Protein AF-A0A1E9C576-F1 (afdb_monomer)

Solvent-accessible surface area (backbone atoms only — not comparable to full-atom values): 8049 Å² total; per-residue (Å²): 137,68,80,87,73,62,80,71,89,42,48,48,67,76,44,43,50,61,52,52,51,53,37,51,75,69,71,44,36,91,81,39,41,23,50,52,31,33,49,45,57,48,22,47,53,53,39,43,45,52,42,56,74,77,39,58,77,71,58,31,53,52,54,46,49,53,50,50,51,52,47,61,74,70,49,55,85,93,38,59,62,39,66,89,82,50,55,72,75,57,59,72,43,49,68,36,53,76,71,73,49,55,64,67,57,46,51,52,41,51,51,52,49,53,52,48,52,53,51,53,64,73,65,60,72,84,75,74,71,70,78,78,72,81,84,125

Mean predicted aligned error: 11.08 Å

Radius of gyration: 20.21 Å; Cα contacts (8 Å, |Δi|>4): 88; chains: 1; bounding box: 67×38×39 Å

Sequence (136 aa):
MTLSSLPLSDPLGDIVEPLKELIKSVHLYDSYANTVNAFNVFAVIVSIDRLTGLFSGKELKREVSSRLKKYHASYETNAGVDNKYLVLKAKIFIPLLKYNISWPIILISRLRRFIYEHRKKNKLPTEQISISKEND

pLDDT: mean 75.51, std 14.67, range [34.41, 90.44]

Foldseek 3Di:
DDPVPPPDQACQPPPLVVVQVVCVVVVVCVVCLQVSLLSLLVRLLVNLLNLLPVDDDPVSVVSNVVSLVSSVVSRDPVYHHPPPPHDPVSVVCVVCSVVVNCVVSSVVSVVVVVVVVVVVVVPDDPPPVVVPPPPD

Secondary structure (DSSP, 8-state):
--GGGS--S-HIIIIIHHHHHHHHHTT-HHHHHHHHHHHHHHHHHHHHHHHTTT--HHHHHHHHHHHHHHHHHH--TTS---TTTS-HHHHHHHHHHHTT--HHHHHHHHHHHHHHHHHHHHT--S-SSSTTSS--

Structure (mmCIF, N/CA/C/O backbone):
data_AF-A0A1E9C576-F1
#
_entry.id   AF-A0A1E9C576-F1
#
loop_
_atom_site.group_PDB
_atom_site.id
_atom_site.type_symbol
_atom_site.label_atom_id
_atom_site.label_alt_id
_atom_site.label_comp_id
_atom_site.label_asym_id
_atom_site.label_entity_id
_atom_site.label_seq_id
_atom_site.pdbx_PDB_ins_code
_atom_site.Cartn_x
_atom_site.Cartn_y
_atom_site.Cartn_z
_atom_site.occupancy
_atom_site.B_iso_or_equiv
_atom_site.auth_seq_id
_atom_site.auth_comp_id
_atom_site.auth_asym_id
_atom_site.auth_atom_id
_atom_site.pdbx_PDB_model_num
ATOM 1 N N . MET A 1 1 ? -12.079 -27.850 -3.384 1.00 35.59 1 MET A N 1
ATOM 2 C CA . MET A 1 1 ? -11.671 -26.578 -2.749 1.00 35.59 1 MET A CA 1
ATOM 3 C C . MET A 1 1 ? -10.801 -25.825 -3.740 1.00 35.59 1 MET A C 1
ATOM 5 O O . MET A 1 1 ? -9.699 -26.274 -4.020 1.00 35.59 1 MET A O 1
ATOM 9 N N . THR A 1 2 ? -11.311 -24.765 -4.362 1.00 34.41 2 THR A N 1
ATOM 10 C CA . THR A 1 2 ? -10.510 -23.926 -5.263 1.00 34.41 2 THR A CA 1
ATOM 11 C C . THR A 1 2 ? -9.638 -22.990 -4.427 1.00 34.41 2 THR A C 1
ATOM 13 O O . THR A 1 2 ? -10.141 -22.342 -3.514 1.00 34.41 2 THR A O 1
ATOM 16 N N . LEU A 1 3 ? -8.343 -22.885 -4.748 1.00 44.22 3 LEU A N 1
ATOM 17 C CA . LEU A 1 3 ? -7.374 -21.990 -4.086 1.00 44.22 3 LEU A CA 1
ATOM 18 C C . LEU A 1 3 ? -7.835 -20.512 -4.022 1.00 44.22 3 LEU A C 1
ATOM 20 O O . LEU A 1 3 ? -7.320 -19.729 -3.232 1.00 44.22 3 LEU A O 1
ATOM 24 N N . SER A 1 4 ? -8.828 -20.141 -4.837 1.00 43.25 4 SER A N 1
ATOM 25 C CA . SER A 1 4 ? -9.438 -18.812 -4.939 1.00 43.25 4 SER A CA 1
ATOM 26 C C . SER A 1 4 ? -10.199 -18.338 -3.694 1.00 43.25 4 SER A C 1
ATOM 28 O O . SER A 1 4 ? -10.563 -17.164 -3.636 1.00 43.25 4 SER A O 1
ATOM 30 N N . SER A 1 5 ? -10.458 -19.208 -2.710 1.00 43.53 5 SER A N 1
ATOM 31 C CA . SER A 1 5 ? -11.212 -18.858 -1.497 1.00 43.53 5 SER A CA 1
ATOM 32 C C . SER A 1 5 ? -10.349 -18.578 -0.265 1.00 43.53 5 SER A C 1
ATOM 34 O O . SER A 1 5 ? -10.901 -18.266 0.788 1.00 43.53 5 SER A O 1
ATOM 36 N N . LEU A 1 6 ? -9.019 -18.688 -0.357 1.00 41.75 6 LEU A N 1
ATOM 37 C CA . LEU A 1 6 ? -8.141 -18.293 0.743 1.00 41.75 6 LEU A CA 1
ATOM 38 C C . LEU A 1 6 ? -8.032 -16.762 0.760 1.00 41.75 6 LEU A C 1
ATOM 40 O O . LEU A 1 6 ? -7.554 -16.173 -0.214 1.00 41.75 6 LEU A O 1
ATOM 44 N N . PRO A 1 7 ? -8.482 -16.081 1.831 1.00 49.75 7 PRO A N 1
ATOM 45 C CA . PRO A 1 7 ? -8.258 -14.654 1.966 1.00 49.75 7 PRO A CA 1
ATOM 46 C C . PRO A 1 7 ? -6.751 -14.445 2.077 1.00 49.75 7 PRO A C 1
ATOM 48 O O . PRO A 1 7 ? -6.163 -14.703 3.122 1.00 49.75 7 PR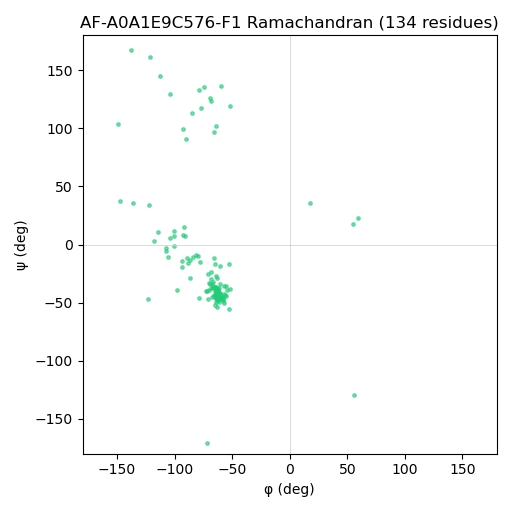O A O 1
ATOM 51 N N . LEU A 1 8 ? -6.120 -14.022 0.980 1.00 57.41 8 LEU A N 1
ATOM 52 C CA . LEU A 1 8 ? -4.694 -13.719 0.981 1.00 57.41 8 LEU A CA 1
ATOM 53 C C . LEU A 1 8 ? -4.405 -12.747 2.131 1.00 57.41 8 LEU A C 1
ATOM 55 O O . LEU A 1 8 ? -4.987 -11.660 2.188 1.00 57.41 8 LEU A O 1
ATOM 59 N N . SER A 1 9 ? -3.559 -13.140 3.076 1.00 59.38 9 SER A N 1
ATOM 60 C CA . SER A 1 9 ? -3.303 -12.313 4.258 1.00 59.38 9 SER A CA 1
ATOM 61 C C . SER A 1 9 ? -2.590 -11.012 3.861 1.00 59.38 9 SER A C 1
ATOM 63 O O . SER A 1 9 ? -2.872 -9.940 4.404 1.00 59.38 9 SER A O 1
ATOM 65 N N . ASP A 1 10 ? -1.749 -11.067 2.819 1.00 66.06 10 ASP A N 1
ATOM 66 C CA . ASP A 1 10 ? -1.084 -9.902 2.250 1.00 66.06 10 ASP A CA 1
ATOM 67 C C . ASP A 1 10 ? -0.820 -10.025 0.737 1.00 66.06 10 ASP A C 1
ATOM 69 O O . ASP A 1 10 ? 0.161 -10.643 0.332 1.00 66.06 10 ASP A O 1
ATOM 73 N N . PRO A 1 11 ? -1.606 -9.357 -0.126 1.00 63.75 11 PRO A N 1
ATOM 74 C CA . PRO A 1 11 ? -1.333 -9.347 -1.563 1.00 63.75 11 PRO A CA 1
ATOM 75 C C . PRO A 1 11 ? -0.016 -8.655 -1.930 1.00 63.75 11 PRO A C 1
ATOM 77 O O . PRO A 1 11 ? 0.468 -8.853 -3.039 1.00 63.75 11 PRO A O 1
ATOM 80 N N . LEU A 1 12 ? 0.572 -7.853 -1.037 1.00 65.50 12 LEU A N 1
ATOM 81 C CA . LEU A 1 12 ? 1.826 -7.159 -1.309 1.00 65.50 12 LEU A CA 1
ATOM 82 C C . LEU A 1 12 ? 3.017 -8.127 -1.343 1.00 65.50 12 LEU A C 1
ATOM 84 O O . LEU A 1 12 ? 3.796 -8.075 -2.284 1.00 65.50 12 LEU A O 1
ATOM 88 N N . GLY A 1 13 ? 3.137 -9.024 -0.363 1.00 64.44 13 GLY A N 1
ATOM 89 C CA . GLY A 1 13 ? 4.193 -10.043 -0.349 1.00 64.44 13 GLY A CA 1
ATOM 90 C C . GLY A 1 13 ? 3.882 -11.225 -1.266 1.00 64.44 13 GLY A C 1
ATOM 91 O O . GLY A 1 13 ? 4.711 -11.624 -2.073 1.00 64.44 13 GLY A O 1
ATOM 92 N N . ASP A 1 14 ? 2.653 -11.739 -1.208 1.00 66.06 14 ASP A N 1
ATOM 93 C CA . ASP A 1 14 ? 2.325 -13.029 -1.826 1.00 66.06 14 ASP A CA 1
ATOM 94 C C . ASP A 1 14 ? 2.135 -12.954 -3.356 1.00 66.06 14 ASP A C 1
ATOM 96 O O . ASP A 1 14 ? 2.103 -13.986 -4.024 1.00 66.06 14 ASP A O 1
ATOM 100 N N . ILE A 1 15 ? 1.970 -11.751 -3.927 1.00 71.50 15 ILE A N 1
ATOM 101 C CA . ILE A 1 15 ? 1.700 -11.564 -5.367 1.00 71.50 15 ILE A CA 1
ATOM 102 C C . ILE A 1 15 ? 2.743 -10.669 -6.035 1.00 71.50 15 ILE A C 1
ATOM 104 O O . ILE A 1 15 ? 3.229 -11.003 -7.114 1.00 71.50 15 ILE A O 1
ATOM 108 N N . VAL A 1 16 ? 3.082 -9.521 -5.438 1.00 74.12 16 VAL A N 1
ATOM 109 C CA . VAL A 1 16 ? 3.915 -8.517 -6.123 1.00 74.12 16 VAL A CA 1
ATOM 110 C C . VAL A 1 16 ? 5.371 -8.966 -6.226 1.00 74.12 16 VAL A C 1
ATOM 112 O O . VAL A 1 16 ? 5.980 -8.770 -7.277 1.00 74.12 16 VAL A O 1
ATOM 115 N N . GLU A 1 17 ? 5.925 -9.588 -5.182 1.00 77.06 17 GLU A N 1
ATOM 116 C CA . GLU A 1 17 ? 7.316 -10.064 -5.186 1.00 77.06 17 GLU A CA 1
ATOM 117 C C . GLU A 1 17 ? 7.543 -11.180 -6.230 1.00 77.06 17 GLU A C 1
ATOM 119 O O . GLU A 1 17 ? 8.379 -10.974 -7.115 1.00 77.06 17 GLU A O 1
ATOM 124 N N . PRO A 1 18 ? 6.748 -12.274 -6.269 1.00 78.31 18 PRO A N 1
ATOM 125 C CA . PRO A 1 18 ? 6.895 -13.305 -7.301 1.00 78.31 18 PRO A CA 1
ATOM 126 C C . PRO A 1 18 ? 6.662 -12.786 -8.725 1.00 78.31 18 PRO A C 1
ATOM 128 O O . PRO A 1 18 ? 7.354 -13.182 -9.663 1.00 78.31 18 PRO A O 1
ATOM 131 N N . LEU A 1 19 ? 5.702 -11.870 -8.909 1.00 77.19 19 LEU A N 1
ATOM 132 C CA . LEU A 1 19 ? 5.432 -11.268 -10.216 1.00 77.19 19 LEU A CA 1
ATOM 133 C C . LEU A 1 19 ? 6.618 -10.424 -10.700 1.00 77.19 19 LEU A C 1
ATOM 135 O O . LEU A 1 19 ? 6.976 -10.466 -11.878 1.00 77.19 19 LEU A O 1
ATOM 139 N N . LYS A 1 20 ? 7.248 -9.675 -9.790 1.00 75.44 20 LYS A N 1
ATOM 140 C CA . LYS A 1 20 ? 8.449 -8.889 -10.078 1.00 75.44 20 LYS A CA 1
ATOM 141 C C . LYS A 1 20 ? 9.610 -9.797 -10.485 1.00 75.44 20 LYS A C 1
ATOM 143 O O . LYS A 1 20 ? 10.295 -9.492 -11.460 1.00 75.44 20 LYS A O 1
ATOM 148 N N . GLU A 1 21 ? 9.819 -10.899 -9.773 1.00 78.31 21 GLU A N 1
ATOM 149 C CA . GLU A 1 21 ? 10.863 -11.881 -10.088 1.00 78.31 21 GLU A CA 1
ATOM 150 C C . GLU A 1 21 ? 10.637 -12.558 -11.444 1.00 78.31 21 GLU A C 1
ATOM 152 O O . GLU A 1 21 ? 11.569 -12.638 -12.243 1.00 78.31 21 GLU A O 1
ATOM 157 N N . LEU A 1 22 ? 9.397 -12.952 -11.752 1.00 77.00 22 LEU A N 1
ATOM 158 C CA . LEU A 1 22 ? 9.040 -13.545 -13.042 1.00 77.00 22 LEU A CA 1
ATOM 159 C C . LEU A 1 22 ? 9.285 -12.576 -14.209 1.00 77.00 22 LEU A C 1
ATOM 161 O O . LEU A 1 22 ? 9.840 -12.948 -15.235 1.00 77.00 22 LEU A O 1
ATOM 165 N N . ILE A 1 23 ? 8.899 -11.309 -14.070 1.00 74.31 23 ILE A N 1
ATOM 166 C CA . ILE A 1 23 ? 9.094 -10.324 -15.144 1.00 74.31 23 ILE A CA 1
ATOM 167 C C . ILE A 1 23 ? 10.589 -10.027 -15.352 1.00 74.31 23 ILE A C 1
ATOM 169 O O . ILE A 1 23 ? 11.026 -9.817 -16.487 1.00 74.31 23 ILE A O 1
ATOM 173 N N . LYS A 1 24 ? 11.386 -10.047 -14.275 1.00 74.25 24 LYS A N 1
ATOM 174 C CA . LYS A 1 24 ? 12.849 -9.945 -14.361 1.00 74.25 24 LYS A CA 1
ATOM 175 C C . LYS A 1 24 ? 13.470 -11.156 -15.057 1.00 74.25 24 LYS A C 1
ATOM 177 O O . LYS A 1 24 ? 14.344 -10.963 -15.897 1.00 74.25 24 LYS A O 1
ATOM 182 N N . SER A 1 25 ? 13.020 -12.374 -14.748 1.00 73.56 25 SER A N 1
ATOM 183 C CA . SER A 1 25 ? 13.596 -13.604 -15.311 1.00 73.56 25 SER A CA 1
ATOM 184 C C . SER A 1 25 ? 13.334 -13.773 -16.809 1.00 73.56 25 SER A C 1
ATOM 186 O O . SER A 1 25 ? 14.122 -14.414 -17.497 1.00 73.56 25 SER A O 1
ATOM 188 N N . VAL A 1 26 ? 12.280 -13.146 -17.338 1.00 77.25 26 VAL A N 1
ATOM 189 C CA . VAL A 1 26 ? 11.937 -13.175 -18.771 1.00 77.25 26 VAL A CA 1
ATOM 190 C C . VAL A 1 26 ? 12.552 -11.981 -19.538 1.00 77.25 26 VAL A C 1
ATOM 192 O O . VAL A 1 26 ? 12.248 -11.776 -20.706 1.00 77.25 26 VAL A O 1
ATOM 195 N N . HIS A 1 27 ? 13.422 -11.171 -18.912 1.00 70.06 27 HIS A N 1
ATOM 196 C CA . HIS A 1 27 ? 14.029 -9.953 -19.494 1.00 70.06 27 HIS A CA 1
ATOM 197 C C . HIS A 1 27 ? 13.025 -8.917 -20.038 1.00 70.06 27 HIS A C 1
ATOM 199 O O . HIS A 1 27 ? 13.388 -8.000 -20.769 1.00 70.06 27 HIS A O 1
ATOM 205 N N . LEU A 1 28 ? 11.756 -9.011 -19.643 1.00 74.19 28 LEU A N 1
ATOM 206 C CA . LEU A 1 28 ? 10.692 -8.099 -20.067 1.00 74.19 28 LEU A CA 1
ATOM 207 C C . LEU A 1 28 ? 10.542 -6.899 -19.119 1.00 74.19 28 LEU A C 1
ATOM 209 O O . LEU A 1 28 ? 9.617 -6.098 -19.251 1.00 74.19 28 LEU A O 1
ATOM 213 N N . TYR A 1 29 ? 11.451 -6.758 -18.157 1.00 66.88 29 TYR A N 1
ATOM 214 C CA . TYR A 1 29 ? 11.359 -5.772 -17.089 1.00 66.88 29 TYR A CA 1
ATOM 215 C C . TYR A 1 29 ? 11.202 -4.337 -17.587 1.00 66.88 29 TYR A C 1
ATOM 217 O O . TYR A 1 29 ? 10.303 -3.637 -17.127 1.00 66.88 29 TYR A O 1
ATOM 225 N N . ASP A 1 30 ? 11.973 -3.939 -18.596 1.00 67.19 30 ASP A N 1
ATOM 226 C CA . ASP A 1 30 ? 11.912 -2.584 -19.154 1.00 67.19 30 ASP A CA 1
ATOM 227 C C . ASP A 1 30 ? 10.552 -2.270 -19.799 1.00 67.19 30 ASP A C 1
ATOM 229 O O . ASP A 1 30 ? 10.111 -1.123 -19.809 1.00 67.19 30 ASP A O 1
ATOM 233 N N . SER A 1 31 ? 9.840 -3.296 -20.278 1.00 73.00 31 SER A N 1
ATOM 234 C CA . SER A 1 31 ? 8.515 -3.148 -20.895 1.00 73.00 31 SER A CA 1
ATOM 235 C C . SER A 1 31 ? 7.367 -3.167 -19.882 1.00 73.00 31 SER A C 1
ATOM 237 O O . SER A 1 31 ? 6.332 -2.546 -20.121 1.00 73.00 31 SER A O 1
ATOM 239 N N . TYR A 1 32 ? 7.532 -3.850 -18.743 1.00 78.75 32 TYR A N 1
ATOM 240 C CA . TYR A 1 32 ? 6.446 -4.083 -17.778 1.00 78.75 32 TYR A CA 1
ATOM 241 C C . TYR A 1 32 ? 6.679 -3.470 -16.394 1.00 78.75 32 TYR A C 1
ATOM 243 O O . TYR A 1 32 ? 5.816 -3.60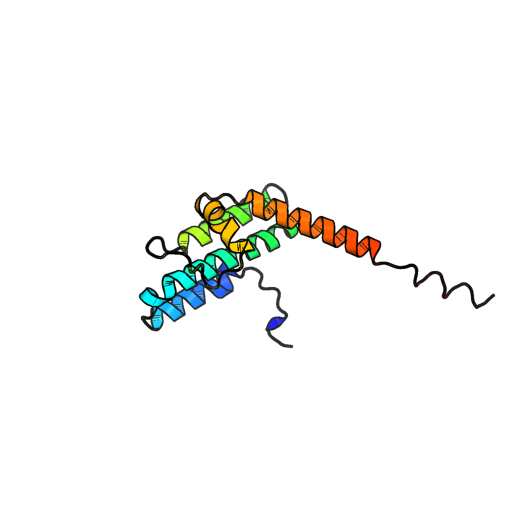6 -15.526 1.00 78.75 32 TYR A O 1
ATOM 251 N N . ALA A 1 33 ? 7.773 -2.738 -16.165 1.00 76.88 33 ALA A N 1
ATOM 252 C CA . ALA A 1 33 ? 8.025 -2.062 -14.888 1.00 76.88 33 ALA A CA 1
ATOM 253 C C . ALA A 1 33 ? 6.875 -1.114 -14.484 1.00 76.88 33 ALA A C 1
ATOM 255 O O . ALA A 1 33 ? 6.486 -1.061 -13.316 1.00 76.88 33 ALA A O 1
ATOM 256 N N . ASN A 1 34 ? 6.244 -0.450 -15.461 1.00 81.25 34 ASN A N 1
ATOM 257 C CA . ASN A 1 34 ? 5.060 0.385 -15.230 1.00 81.25 34 ASN A CA 1
ATOM 258 C C . ASN A 1 34 ? 3.864 -0.433 -14.708 1.00 81.25 34 ASN A C 1
ATOM 260 O O . ASN A 1 34 ? 3.117 0.016 -13.833 1.00 81.25 34 ASN A O 1
ATOM 264 N N . THR A 1 35 ? 3.687 -1.644 -15.234 1.00 82.06 35 THR A N 1
ATOM 265 C CA . THR A 1 35 ? 2.632 -2.581 -14.839 1.00 82.06 35 THR A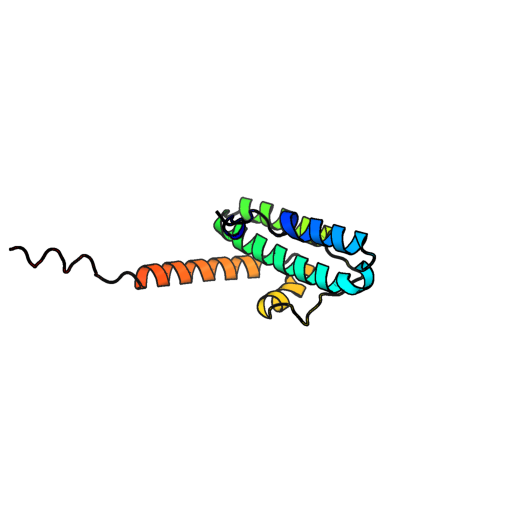 CA 1
ATOM 266 C C . THR A 1 35 ? 2.917 -3.171 -13.457 1.00 82.06 35 THR A C 1
ATOM 268 O O . THR A 1 35 ? 2.008 -3.251 -12.632 1.00 82.06 35 THR A O 1
ATOM 271 N N . VAL A 1 36 ? 4.177 -3.494 -13.147 1.00 82.19 36 VAL A N 1
ATOM 272 C CA . VAL A 1 36 ? 4.606 -3.921 -11.801 1.00 82.19 36 VAL A CA 1
ATOM 273 C C . VAL A 1 36 ? 4.296 -2.839 -10.768 1.00 82.19 36 VAL A C 1
ATOM 275 O O . VAL A 1 36 ? 3.700 -3.134 -9.734 1.00 82.19 36 VAL A O 1
ATOM 278 N N . ASN A 1 37 ? 4.602 -1.574 -11.067 1.00 85.25 37 ASN A N 1
ATOM 279 C CA . ASN A 1 37 ? 4.253 -0.451 -10.198 1.00 85.25 37 ASN A CA 1
ATOM 280 C C . ASN A 1 37 ? 2.731 -0.300 -10.016 1.00 85.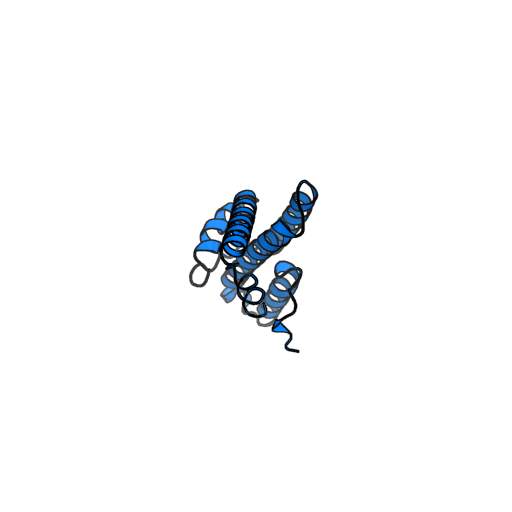25 37 ASN A C 1
ATOM 282 O O . ASN A 1 37 ? 2.269 -0.042 -8.904 1.00 85.25 37 ASN A O 1
ATOM 286 N N . ALA A 1 38 ? 1.934 -0.511 -11.069 1.00 84.19 38 ALA A N 1
ATOM 287 C CA . ALA A 1 38 ? 0.471 -0.506 -10.982 1.00 84.19 38 ALA A CA 1
ATOM 288 C C . ALA A 1 38 ? -0.064 -1.616 -10.059 1.00 84.19 38 ALA A C 1
ATOM 290 O O . ALA A 1 38 ? -0.919 -1.355 -9.206 1.00 84.19 38 ALA A O 1
ATOM 291 N N . PHE A 1 39 ? 0.483 -2.831 -10.164 1.00 83.88 39 PHE A N 1
ATOM 292 C CA . PHE A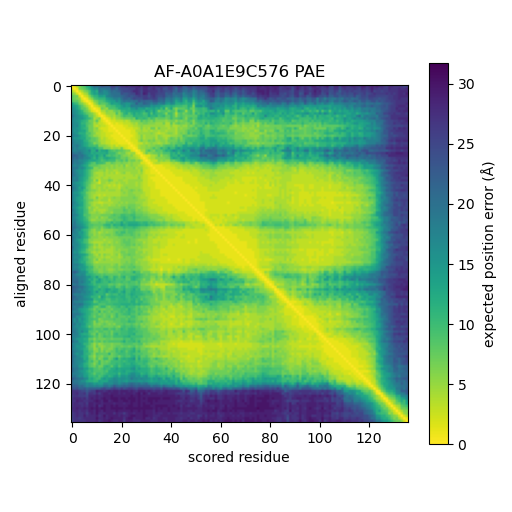 1 39 ? 0.167 -3.927 -9.246 1.00 83.88 39 PHE A CA 1
ATOM 293 C C . PHE A 1 39 ? 0.586 -3.617 -7.812 1.00 83.88 39 PHE A C 1
ATOM 295 O O . PHE A 1 39 ? -0.189 -3.859 -6.889 1.00 83.88 39 PHE A O 1
ATOM 302 N N . ASN A 1 40 ? 1.763 -3.025 -7.623 1.00 85.81 40 ASN A N 1
ATOM 303 C CA . ASN A 1 40 ? 2.275 -2.651 -6.312 1.00 85.81 40 ASN A CA 1
ATOM 304 C C . ASN A 1 40 ? 1.363 -1.623 -5.612 1.00 85.81 40 ASN A C 1
ATOM 306 O O . ASN A 1 40 ? 0.963 -1.806 -4.460 1.00 85.81 40 ASN A O 1
ATOM 310 N N . VAL A 1 41 ? 0.935 -0.587 -6.347 1.00 86.75 41 VAL A N 1
ATOM 311 C CA . VAL A 1 41 ? -0.054 0.402 -5.882 1.00 86.75 41 VAL A CA 1
ATOM 312 C C . VAL A 1 41 ? -1.368 -0.275 -5.496 1.00 86.75 41 VAL A C 1
ATOM 314 O O . VAL A 1 41 ? -1.931 0.002 -4.437 1.00 86.75 41 VAL A O 1
ATOM 317 N N . PHE A 1 42 ? -1.882 -1.170 -6.337 1.00 87.69 42 PHE A N 1
ATOM 318 C CA . PHE A 1 42 ? -3.132 -1.860 -6.039 1.00 87.69 42 PHE A CA 1
ATOM 319 C C . PHE A 1 42 ? -3.011 -2.749 -4.792 1.00 87.69 42 PHE A C 1
ATOM 321 O O . PHE A 1 42 ? -3.863 -2.688 -3.900 1.00 87.69 42 PHE A O 1
ATOM 328 N N . ALA A 1 43 ? -1.934 -3.528 -4.694 1.00 87.31 43 ALA A N 1
ATOM 329 C CA . ALA A 1 43 ? -1.688 -4.444 -3.591 1.00 87.31 43 ALA A CA 1
ATOM 330 C C . ALA A 1 43 ? -1.566 -3.713 -2.249 1.00 87.31 43 ALA A C 1
ATOM 332 O O . ALA A 1 43 ? -2.184 -4.141 -1.271 1.00 87.31 43 ALA A O 1
ATOM 333 N N . VAL A 1 44 ? -0.855 -2.577 -2.192 1.00 89.69 44 VAL A N 1
ATOM 334 C CA . VAL A 1 44 ? -0.729 -1.809 -0.943 1.00 89.69 44 VAL A CA 1
ATOM 335 C C . VAL A 1 44 ? -2.068 -1.203 -0.509 1.00 89.69 44 VAL A C 1
ATOM 337 O O . VAL A 1 44 ? -2.391 -1.233 0.678 1.00 89.69 44 VAL A O 1
ATOM 340 N N . ILE A 1 45 ? -2.901 -0.729 -1.444 1.00 88.88 45 ILE A N 1
ATOM 341 C CA . ILE A 1 45 ? -4.239 -0.199 -1.123 1.00 88.88 45 ILE A CA 1
ATOM 342 C C . ILE A 1 45 ? -5.123 -1.297 -0.526 1.00 88.88 45 ILE A C 1
ATOM 344 O O . ILE A 1 45 ? -5.743 -1.089 0.519 1.00 88.88 45 ILE A O 1
ATOM 348 N N . VAL A 1 46 ? -5.163 -2.473 -1.163 1.00 87.62 46 VAL A N 1
ATOM 349 C CA . VAL A 1 46 ? -5.948 -3.621 -0.678 1.00 87.62 46 VAL A CA 1
ATOM 350 C C . VAL A 1 46 ? -5.425 -4.105 0.673 1.00 87.62 46 VAL A C 1
ATOM 352 O O . VAL A 1 46 ? -6.211 -4.418 1.567 1.00 87.62 46 VAL A O 1
ATOM 355 N N . SER A 1 47 ? -4.105 -4.131 0.846 1.00 88.06 47 SER A N 1
ATOM 356 C CA . SER A 1 47 ? -3.468 -4.483 2.109 1.00 88.06 47 SER A CA 1
ATOM 357 C C . SER A 1 47 ? -3.890 -3.532 3.240 1.00 88.06 47 SER A C 1
ATOM 359 O O . SER A 1 47 ? -4.326 -3.992 4.296 1.00 88.06 47 SER A O 1
ATOM 361 N N . ILE A 1 48 ? -3.873 -2.213 3.007 1.00 89.31 48 ILE A N 1
ATOM 362 C CA . ILE A 1 48 ? -4.310 -1.210 3.993 1.00 89.31 48 ILE A CA 1
ATOM 363 C C . ILE A 1 48 ? -5.809 -1.348 4.317 1.00 89.31 48 ILE A C 1
ATOM 365 O O . ILE A 1 48 ? -6.175 -1.276 5.493 1.00 89.31 48 ILE A O 1
ATOM 369 N N . ASP A 1 49 ? -6.682 -1.578 3.328 1.00 88.56 49 ASP A N 1
ATOM 370 C CA . ASP A 1 49 ? -8.129 -1.801 3.547 1.00 88.56 49 ASP A CA 1
ATOM 371 C C . ASP A 1 49 ? -8.391 -3.033 4.434 1.00 88.56 49 ASP A C 1
ATOM 373 O O . ASP A 1 49 ? -9.206 -2.997 5.368 1.00 88.56 49 ASP A O 1
ATOM 377 N N . ARG A 1 50 ? -7.638 -4.119 4.205 1.00 86.69 50 ARG A N 1
ATOM 378 C CA . ARG A 1 50 ? -7.693 -5.332 5.034 1.00 86.69 50 ARG A CA 1
ATOM 379 C C . ARG A 1 50 ? -7.243 -5.049 6.463 1.00 86.69 50 ARG A C 1
ATOM 381 O O . ARG A 1 50 ? -8.027 -5.275 7.388 1.00 86.69 50 ARG A O 1
ATOM 388 N N . LEU A 1 51 ? -6.048 -4.476 6.637 1.00 88.38 51 LEU A N 1
ATOM 389 C CA . LEU A 1 51 ? -5.500 -4.112 7.949 1.00 88.38 51 LEU A CA 1
ATOM 390 C C . LEU A 1 51 ? -6.455 -3.207 8.734 1.00 88.38 51 LEU A C 1
ATOM 392 O O . LEU A 1 51 ? -6.635 -3.407 9.931 1.00 88.38 51 LEU A O 1
ATOM 396 N N . THR A 1 52 ? -7.122 -2.267 8.057 1.00 87.38 52 THR A N 1
ATOM 397 C CA . THR A 1 52 ? -8.011 -1.269 8.679 1.00 87.38 52 THR A CA 1
ATOM 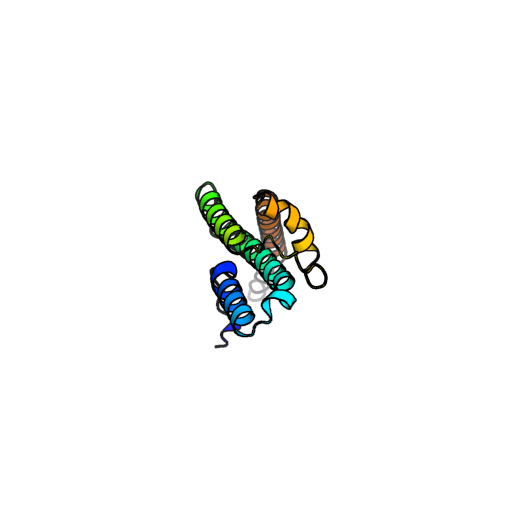398 C C . THR A 1 52 ? -9.195 -1.861 9.437 1.00 87.38 52 THR A C 1
ATOM 400 O O . THR A 1 52 ? -9.768 -1.178 10.285 1.00 87.38 52 THR A O 1
ATOM 403 N N . GLY A 1 53 ? -9.569 -3.113 9.193 1.00 82.94 53 GLY A N 1
ATOM 404 C CA . GLY A 1 53 ? -10.463 -3.769 10.143 1.00 82.94 53 GLY A CA 1
ATOM 405 C C . GLY A 1 53 ? -10.081 -5.186 10.488 1.00 82.94 53 GLY A C 1
ATOM 406 O O . GLY A 1 53 ? -10.968 -6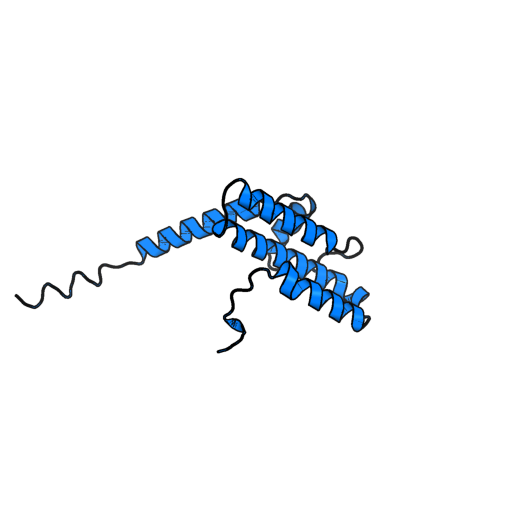.001 10.703 1.00 82.94 53 GLY A O 1
ATOM 407 N N . LEU A 1 54 ? -8.775 -5.430 10.547 1.00 84.56 54 LEU A N 1
ATOM 408 C CA . LEU A 1 54 ? -8.185 -6.399 11.465 1.00 84.56 54 LEU A CA 1
ATOM 409 C C . LEU A 1 54 ? -7.640 -5.687 12.715 1.00 84.56 54 LEU A C 1
ATOM 411 O O . LEU A 1 54 ? -7.820 -6.173 13.823 1.00 84.56 54 LEU A O 1
ATOM 415 N N . PHE A 1 55 ? -7.041 -4.505 12.545 1.00 87.56 55 PHE A N 1
ATOM 416 C CA . PHE A 1 55 ? -6.351 -3.763 13.599 1.00 87.56 55 PHE A CA 1
ATOM 417 C C . PHE A 1 55 ? -6.949 -2.374 13.827 1.00 87.56 55 PHE A C 1
ATOM 419 O O . PHE A 1 55 ? -7.613 -1.793 12.964 1.00 87.56 55 PHE A O 1
ATOM 426 N N . SER A 1 56 ? -6.656 -1.786 14.989 1.00 84.94 56 SER A N 1
ATOM 427 C CA . SER A 1 56 ? -7.076 -0.427 15.339 1.00 84.94 56 SER A CA 1
ATOM 428 C C . SER A 1 56 ? -5.958 0.366 16.033 1.00 84.94 56 SER A C 1
ATOM 430 O O . SER A 1 56 ? -4.915 -0.171 16.402 1.00 84.94 56 SER A O 1
ATOM 432 N N . GLY A 1 57 ? -6.141 1.685 16.153 1.00 88.12 57 GLY A N 1
ATOM 433 C CA . GLY A 1 57 ? -5.246 2.557 16.920 1.00 88.12 57 GLY A CA 1
ATOM 434 C C . GLY A 1 57 ? -3.767 2.512 16.504 1.00 88.12 57 GLY A C 1
ATOM 435 O O . GLY A 1 57 ? -3.421 2.692 15.334 1.00 88.12 57 GLY A O 1
ATOM 436 N N . LYS A 1 58 ? -2.887 2.327 17.497 1.00 87.62 58 LYS A N 1
ATOM 437 C CA . LYS A 1 58 ? -1.422 2.328 17.322 1.00 87.62 58 LYS A CA 1
ATOM 438 C C . LYS A 1 58 ? -0.922 1.115 16.535 1.00 87.62 58 LYS A C 1
ATOM 440 O O . LYS A 1 58 ? 0.032 1.247 15.773 1.00 87.62 58 LYS A O 1
ATOM 445 N N . GLU A 1 59 ? -1.575 -0.030 16.691 1.00 86.56 59 GLU A N 1
ATOM 446 C CA . GLU A 1 59 ? -1.215 -1.269 16.001 1.00 86.56 59 GLU A CA 1
ATOM 447 C C . GLU A 1 59 ? -1.481 -1.157 14.500 1.00 86.56 59 GLU A C 1
ATOM 449 O O . GLU A 1 59 ? -0.585 -1.396 13.694 1.00 86.56 59 GLU A O 1
ATOM 454 N N . LEU A 1 60 ? -2.647 -0.616 14.122 1.00 88.56 60 LEU A N 1
ATOM 455 C CA . LEU A 1 60 ? -2.950 -0.304 12.725 1.00 88.56 60 LEU A CA 1
ATOM 456 C C . LEU A 1 60 ? -1.895 0.624 12.109 1.00 88.56 60 LEU A C 1
ATOM 458 O O . LEU A 1 60 ? -1.447 0.398 10.988 1.00 88.56 60 LEU A O 1
ATOM 462 N N . LYS A 1 61 ? -1.471 1.663 12.841 1.00 87.69 61 LYS A N 1
ATOM 463 C CA . LYS A 1 61 ? -0.437 2.592 12.360 1.00 87.69 61 LYS A CA 1
ATOM 464 C C . LYS A 1 61 ? 0.897 1.877 12.120 1.00 87.69 61 LY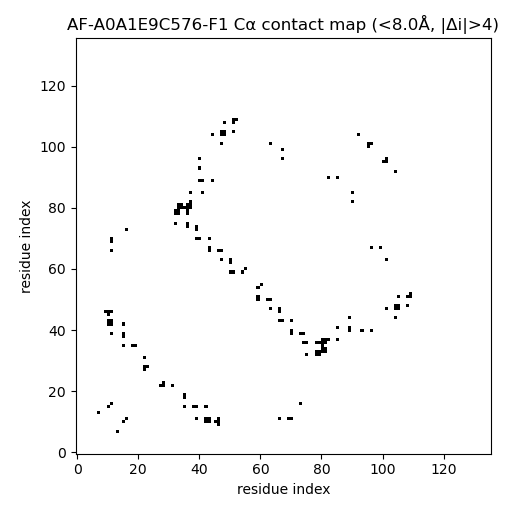S A C 1
ATOM 466 O O . LYS A 1 61 ? 1.560 2.167 11.124 1.00 87.69 61 LYS A O 1
ATOM 471 N N . ARG A 1 62 ? 1.282 0.955 13.007 1.00 90.44 62 ARG A N 1
ATOM 472 C CA . ARG A 1 62 ? 2.512 0.160 12.882 1.00 90.44 62 ARG A CA 1
ATOM 473 C C . ARG A 1 62 ? 2.459 -0.749 11.654 1.00 90.44 62 ARG A C 1
ATOM 475 O O . ARG A 1 62 ? 3.380 -0.702 10.841 1.00 90.44 62 ARG A O 1
ATOM 482 N N . GLU A 1 63 ? 1.371 -1.495 11.485 1.00 88.31 63 GLU A N 1
ATOM 483 C CA . GLU A 1 63 ? 1.209 -2.413 10.354 1.00 88.31 63 GLU A CA 1
ATOM 484 C C . GLU A 1 63 ? 1.123 -1.669 9.018 1.00 88.31 63 GLU A C 1
ATOM 486 O O . GLU A 1 63 ? 1.838 -2.001 8.074 1.00 88.31 63 GLU A O 1
ATOM 491 N N . VAL A 1 64 ? 0.348 -0.582 8.945 1.00 89.12 64 VAL A N 1
ATOM 492 C CA . VAL A 1 64 ? 0.275 0.260 7.739 1.00 89.12 64 VAL A CA 1
ATOM 493 C C . VAL A 1 64 ? 1.639 0.862 7.401 1.00 89.12 64 VAL A C 1
ATOM 495 O O . VAL A 1 64 ? 2.031 0.866 6.236 1.00 89.12 64 VAL A O 1
ATOM 498 N N . SER A 1 65 ? 2.396 1.329 8.399 1.00 89.19 65 SER A N 1
ATOM 499 C CA . SER A 1 65 ? 3.756 1.831 8.177 1.00 89.19 65 SER A CA 1
ATOM 500 C C . SER A 1 65 ? 4.685 0.742 7.637 1.00 89.19 65 SER A C 1
ATOM 502 O O . SER A 1 65 ? 5.453 1.006 6.714 1.00 89.19 65 SER A O 1
ATOM 504 N N . SER A 1 66 ? 4.585 -0.486 8.152 1.00 89.62 66 SER A N 1
ATOM 505 C CA . SER A 1 66 ? 5.334 -1.638 7.640 1.00 89.62 66 SER A CA 1
ATOM 506 C C . SER A 1 66 ? 5.020 -1.909 6.162 1.00 89.62 66 SER A C 1
ATOM 508 O O . SER A 1 66 ? 5.933 -2.057 5.348 1.00 89.62 66 SER A O 1
ATOM 510 N N . ARG A 1 67 ? 3.738 -1.877 5.769 1.00 88.25 67 ARG A N 1
ATOM 511 C CA . ARG A 1 67 ? 3.330 -2.082 4.366 1.00 88.25 67 ARG A CA 1
ATOM 512 C C . ARG A 1 67 ? 3.748 -0.942 3.444 1.00 88.25 67 ARG A C 1
ATOM 514 O O . ARG A 1 67 ? 4.193 -1.213 2.335 1.00 88.25 67 ARG A O 1
ATOM 521 N N . LEU A 1 68 ? 3.699 0.308 3.905 1.00 88.81 68 LEU A N 1
ATOM 522 C CA . LEU A 1 68 ? 4.229 1.441 3.140 1.00 88.81 68 LEU A CA 1
ATOM 523 C C . LEU A 1 68 ? 5.742 1.324 2.921 1.00 88.81 68 LEU A C 1
ATOM 525 O O . LEU A 1 68 ? 6.213 1.575 1.817 1.00 88.81 68 LEU A O 1
ATOM 529 N N . LYS A 1 69 ? 6.505 0.878 3.928 1.00 88.69 69 LYS A N 1
ATOM 530 C CA . LYS A 1 69 ? 7.944 0.614 3.762 1.00 88.69 69 LYS A CA 1
ATOM 531 C C . LYS A 1 69 ? 8.205 -0.443 2.689 1.00 88.69 69 LYS A C 1
ATOM 533 O O . LYS A 1 69 ? 9.042 -0.216 1.821 1.00 88.69 69 LYS A O 1
ATOM 538 N N . LYS A 1 70 ? 7.464 -1.558 2.708 1.00 87.00 70 LYS A N 1
ATOM 539 C CA . LYS A 1 70 ? 7.559 -2.600 1.670 1.00 87.00 70 LYS A CA 1
ATOM 540 C C . LYS A 1 70 ? 7.176 -2.075 0.287 1.00 87.00 70 LYS A C 1
ATOM 542 O O . LYS A 1 70 ? 7.877 -2.348 -0.681 1.00 87.00 70 LYS A O 1
ATOM 547 N N . TYR A 1 71 ? 6.107 -1.285 0.200 1.00 88.19 71 TYR A N 1
ATOM 548 C CA . TYR A 1 71 ? 5.696 -0.620 -1.036 1.00 88.19 71 TYR A CA 1
ATOM 549 C C . TYR A 1 71 ? 6.819 0.263 -1.587 1.00 88.19 71 TYR A C 1
ATOM 551 O O . TYR A 1 71 ? 7.208 0.098 -2.735 1.00 88.19 71 TYR A O 1
ATOM 559 N N . HIS A 1 72 ? 7.414 1.132 -0.769 1.00 86.00 72 HIS A N 1
ATOM 560 C CA . HIS A 1 72 ? 8.511 1.994 -1.212 1.00 86.00 72 HIS A CA 1
ATOM 561 C C . HIS A 1 72 ? 9.774 1.219 -1.598 1.00 86.00 72 HIS A C 1
ATOM 563 O O . HIS A 1 72 ? 10.435 1.604 -2.554 1.00 86.00 72 HIS A O 1
ATOM 569 N N . ALA A 1 73 ? 10.093 0.127 -0.899 1.00 85.25 73 ALA A N 1
ATOM 570 C CA . ALA A 1 73 ? 11.230 -0.728 -1.239 1.00 85.25 73 ALA A CA 1
ATOM 571 C C . ALA A 1 73 ? 11.030 -1.490 -2.563 1.00 85.25 73 ALA A C 1
ATOM 573 O O . ALA A 1 73 ? 11.992 -1.804 -3.257 1.00 85.25 73 ALA A O 1
ATOM 574 N N . SER A 1 74 ? 9.781 -1.801 -2.911 1.00 79.44 74 SER A N 1
ATOM 575 C CA . SER A 1 74 ? 9.432 -2.526 -4.137 1.00 79.44 74 SER A CA 1
ATOM 576 C C . SER A 1 74 ? 9.098 -1.607 -5.315 1.00 79.44 74 SER A C 1
ATOM 578 O O . SER A 1 74 ? 9.162 -2.072 -6.456 1.00 79.44 74 SER A O 1
ATOM 580 N N . TYR A 1 75 ? 8.764 -0.339 -5.050 1.00 82.12 75 TYR A N 1
ATOM 581 C CA . TYR A 1 75 ? 8.410 0.676 -6.040 1.00 82.12 75 TYR A CA 1
ATOM 582 C C . TYR A 1 75 ? 9.621 1.062 -6.887 1.00 82.12 75 TYR A C 1
ATOM 584 O O . TYR A 1 75 ? 10.637 1.526 -6.373 1.00 82.12 75 TYR A O 1
ATOM 592 N N . GLU A 1 76 ? 9.492 0.922 -8.201 1.00 78.56 76 GLU A N 1
ATOM 593 C CA . GLU A 1 76 ? 10.547 1.300 -9.134 1.00 78.56 76 GLU A CA 1
ATOM 594 C C . GLU A 1 76 ? 10.464 2.787 -9.455 1.00 78.56 76 GLU A C 1
ATOM 596 O O . GLU A 1 76 ? 9.520 3.241 -10.098 1.00 78.56 76 GLU A O 1
ATOM 601 N N . THR A 1 77 ? 11.463 3.558 -9.024 1.00 75.88 77 THR A N 1
ATOM 602 C CA . THR A 1 77 ? 11.510 5.016 -9.226 1.00 75.88 77 THR A CA 1
ATOM 603 C C . THR A 1 77 ? 11.762 5.419 -10.674 1.00 75.88 77 THR A C 1
ATOM 605 O O . THR A 1 77 ? 11.368 6.512 -11.072 1.00 75.88 77 THR A O 1
ATOM 608 N N . ASN A 1 78 ? 12.404 4.540 -11.448 1.00 75.00 78 ASN A N 1
ATOM 609 C CA . ASN A 1 78 ? 12.754 4.777 -12.851 1.00 75.00 78 ASN A CA 1
ATOM 610 C C . ASN A 1 78 ? 11.596 4.461 -13.810 1.00 75.00 78 ASN A C 1
ATOM 612 O O . ASN A 1 78 ? 11.659 4.808 -14.985 1.00 75.00 78 ASN A O 1
ATOM 616 N N . ALA A 1 79 ? 10.537 3.823 -13.305 1.00 74.38 79 ALA A N 1
ATOM 617 C CA . ALA A 1 79 ? 9.340 3.485 -14.055 1.00 74.38 79 ALA A CA 1
ATOM 618 C C . ALA A 1 79 ? 8.140 4.293 -13.541 1.00 74.38 79 ALA A C 1
ATOM 620 O O . ALA A 1 79 ? 8.005 4.587 -12.351 1.00 74.38 79 ALA A O 1
ATOM 621 N N . GLY A 1 80 ? 7.240 4.661 -14.450 1.00 77.88 80 GLY A N 1
ATOM 622 C CA . GLY A 1 80 ? 5.963 5.266 -14.093 1.00 77.88 80 GLY A CA 1
ATOM 623 C C . GLY A 1 80 ? 5.006 4.250 -13.466 1.00 77.88 80 GLY A C 1
ATOM 624 O O . GLY A 1 80 ? 5.362 3.114 -13.161 1.00 77.88 80 GLY A O 1
ATOM 625 N N . VAL A 1 81 ? 3.753 4.657 -13.288 1.00 77.88 81 VAL A N 1
ATOM 626 C CA . VAL A 1 81 ? 2.651 3.729 -13.003 1.00 77.88 81 VAL A CA 1
ATOM 627 C C . VAL A 1 81 ? 1.847 3.584 -14.284 1.00 77.88 81 VAL A C 1
ATOM 629 O O . VAL A 1 81 ? 1.454 4.594 -14.875 1.00 77.88 81 VAL A O 1
ATOM 632 N N . ASP A 1 82 ? 1.584 2.348 -14.709 1.00 77.69 82 ASP A N 1
ATOM 633 C CA . ASP A 1 82 ? 0.681 2.102 -15.829 1.00 77.69 82 ASP A CA 1
ATOM 634 C C . ASP A 1 82 ? -0.746 2.516 -15.449 1.00 77.69 82 ASP A C 1
ATOM 636 O O . ASP A 1 82 ? -1.512 1.797 -14.805 1.00 77.69 82 ASP A O 1
ATOM 640 N N . ASN A 1 83 ? -1.099 3.730 -15.857 1.00 72.31 83 ASN A N 1
ATOM 641 C CA . ASN A 1 83 ? -2.405 4.311 -15.611 1.00 72.31 83 ASN A CA 1
ATOM 642 C C . ASN A 1 83 ? -3.465 3.795 -16.592 1.00 72.31 83 ASN A C 1
ATOM 644 O O . ASN A 1 83 ? -4.644 4.078 -16.386 1.00 72.31 83 ASN A O 1
ATOM 648 N N . LYS A 1 84 ? -3.119 3.071 -17.662 1.00 73.12 84 LYS A N 1
ATOM 649 C CA . LYS A 1 84 ? -4.111 2.667 -18.668 1.00 73.12 84 LYS A CA 1
ATOM 650 C C . LYS A 1 84 ? -5.073 1.618 -18.112 1.00 73.12 84 LYS A C 1
ATOM 652 O O . LYS A 1 84 ? -6.277 1.730 -18.329 1.00 73.12 84 LYS A O 1
ATOM 657 N N . TYR A 1 85 ? -4.557 0.677 -17.324 1.00 70.00 85 TYR A N 1
ATOM 658 C CA . TYR A 1 85 ? -5.333 -0.445 -16.780 1.00 70.00 85 TYR A CA 1
ATOM 659 C C . TYR A 1 85 ? -5.631 -0.333 -15.279 1.00 70.00 85 TYR A C 1
ATOM 661 O O . TYR A 1 85 ? -6.357 -1.157 -14.725 1.00 70.00 85 TYR A O 1
ATOM 669 N N . LEU A 1 86 ? -5.121 0.703 -14.604 1.00 74.56 86 LEU A N 1
ATOM 670 C CA . LEU A 1 86 ? -5.391 0.908 -13.185 1.00 74.56 86 LEU A CA 1
ATOM 671 C C . LEU A 1 86 ? -6.821 1.424 -12.951 1.00 74.56 86 LEU A C 1
ATOM 673 O O . LEU A 1 86 ? -7.291 2.363 -13.600 1.00 74.56 86 LEU A O 1
ATOM 677 N N . VAL A 1 87 ? -7.508 0.847 -11.964 1.00 76.06 87 VAL A N 1
ATOM 678 C CA . VAL A 1 87 ? -8.855 1.271 -11.557 1.00 76.06 87 VAL A CA 1
ATOM 679 C C . VAL A 1 87 ? -8.827 2.738 -11.112 1.00 76.06 87 VAL A C 1
ATOM 681 O O . VAL A 1 87 ? -7.952 3.133 -10.342 1.00 76.06 87 VAL A O 1
ATOM 684 N N . LEU A 1 88 ? -9.806 3.550 -11.533 1.00 75.69 88 LEU A N 1
ATOM 685 C CA . LEU A 1 88 ? -9.845 4.995 -11.243 1.00 75.69 88 LEU A CA 1
ATOM 686 C C . LEU A 1 88 ? -9.673 5.320 -9.750 1.00 75.69 88 LEU A C 1
ATOM 688 O O . LEU A 1 88 ? -8.972 6.259 -9.391 1.00 75.69 88 LEU A O 1
ATOM 692 N N . LYS A 1 89 ? -10.257 4.497 -8.874 1.00 73.69 89 LYS A N 1
ATOM 693 C CA . LYS A 1 89 ? -10.125 4.642 -7.418 1.00 73.69 89 LYS A CA 1
ATOM 694 C C . LYS A 1 89 ? -8.673 4.537 -6.957 1.00 73.69 89 LYS A C 1
ATOM 696 O O . LYS A 1 89 ? -8.248 5.333 -6.133 1.00 73.69 89 LYS A O 1
ATOM 701 N N . ALA A 1 90 ? -7.912 3.591 -7.502 1.00 78.31 90 ALA A N 1
ATOM 702 C CA . ALA A 1 90 ? -6.507 3.410 -7.159 1.00 78.31 90 ALA A CA 1
ATOM 703 C C . ALA A 1 90 ? -5.634 4.560 -7.687 1.00 78.31 90 ALA A C 1
ATOM 705 O O . ALA A 1 90 ? -4.715 4.980 -6.991 1.00 78.31 90 ALA A O 1
ATOM 706 N N . LYS A 1 91 ? -5.976 5.141 -8.849 1.00 82.00 91 LYS A N 1
ATOM 707 C CA . LYS A 1 91 ? -5.261 6.301 -9.418 1.00 82.00 91 LYS A CA 1
ATOM 708 C C . LYS A 1 91 ? -5.224 7.499 -8.475 1.00 82.00 91 LYS A C 1
ATOM 710 O O . LYS A 1 91 ? -4.182 8.124 -8.317 1.00 82.00 91 LYS A O 1
ATOM 715 N N . ILE A 1 92 ? -6.347 7.783 -7.816 1.00 84.75 92 ILE A N 1
ATOM 716 C CA . ILE A 1 92 ? -6.477 8.913 -6.883 1.00 84.75 92 ILE A CA 1
ATOM 717 C C . ILE A 1 92 ? -5.528 8.750 -5.682 1.00 84.75 92 ILE A C 1
ATOM 719 O O . ILE A 1 92 ? -5.046 9.737 -5.130 1.00 84.75 92 ILE A O 1
ATOM 723 N N . PHE A 1 93 ? -5.208 7.509 -5.300 1.00 84.44 93 PHE A N 1
ATOM 724 C CA . PHE A 1 93 ? -4.312 7.222 -4.181 1.00 84.44 93 PHE A CA 1
ATOM 725 C C . PHE A 1 93 ? -2.827 7.188 -4.551 1.00 84.44 93 PHE A C 1
ATOM 727 O O . PHE A 1 93 ? -2.006 7.252 -3.642 1.00 84.44 93 PHE A O 1
ATOM 734 N N . ILE A 1 94 ? -2.451 7.145 -5.835 1.00 84.06 94 ILE A N 1
ATOM 735 C CA . ILE A 1 94 ? -1.038 7.147 -6.266 1.00 84.06 94 ILE A CA 1
ATOM 736 C C . ILE A 1 94 ? -0.243 8.318 -5.659 1.00 84.06 94 ILE A C 1
ATOM 738 O O . ILE A 1 94 ? 0.772 8.056 -5.007 1.00 84.06 94 ILE A O 1
ATOM 742 N N . PRO A 1 95 ? -0.656 9.596 -5.824 1.00 83.69 95 PRO A N 1
ATOM 743 C CA . PRO A 1 95 ? 0.111 10.706 -5.263 1.00 83.69 95 PRO A CA 1
ATOM 744 C C . PRO A 1 95 ? 0.166 10.631 -3.734 1.00 83.69 95 PRO A C 1
ATOM 746 O O . PRO A 1 95 ? 1.211 10.883 -3.146 1.00 83.69 95 PRO A O 1
ATOM 749 N N . LEU A 1 96 ? -0.921 10.206 -3.087 1.00 86.00 96 LEU A N 1
ATOM 750 C CA . LEU A 1 96 ? -0.995 10.074 -1.631 1.00 86.00 96 LEU A CA 1
ATOM 751 C C . LEU A 1 96 ? -0.005 9.025 -1.105 1.00 86.00 96 LEU A C 1
ATOM 753 O O . LEU A 1 96 ? 0.753 9.299 -0.176 1.00 86.00 96 LEU A O 1
ATOM 757 N N . LEU A 1 97 ? 0.054 7.859 -1.747 1.00 84.75 97 LEU A N 1
ATOM 758 C CA . LEU A 1 97 ? 0.991 6.792 -1.402 1.00 84.75 97 LEU A CA 1
ATOM 759 C C . LEU A 1 97 ? 2.445 7.213 -1.625 1.00 84.75 97 LEU A C 1
ATOM 761 O O . LEU A 1 97 ? 3.300 6.877 -0.811 1.00 84.75 97 LEU A O 1
ATOM 765 N N . LYS A 1 98 ? 2.729 8.004 -2.668 1.00 82.25 98 LYS A N 1
ATOM 766 C CA . LYS A 1 98 ? 4.078 8.537 -2.917 1.00 82.25 98 LYS A CA 1
ATOM 767 C C . LYS A 1 98 ? 4.580 9.421 -1.766 1.00 82.25 98 LYS A C 1
ATOM 769 O O . LYS A 1 98 ? 5.765 9.380 -1.454 1.00 82.25 98 LYS A O 1
ATOM 774 N N . TYR A 1 99 ? 3.687 10.158 -1.100 1.00 83.81 99 TYR A N 1
ATOM 775 C CA . TYR A 1 99 ? 4.002 10.989 0.070 1.00 83.81 99 TYR A CA 1
ATOM 776 C C . TYR A 1 99 ? 3.830 10.266 1.422 1.00 83.81 99 TYR A C 1
ATOM 778 O O . TYR A 1 99 ? 3.794 10.927 2.458 1.00 83.81 99 TYR A O 1
ATOM 786 N N . ASN A 1 100 ? 3.721 8.929 1.456 1.00 84.38 100 ASN A N 1
ATOM 787 C CA . ASN A 1 100 ? 3.436 8.150 2.676 1.00 84.38 100 ASN A CA 1
ATOM 788 C C . ASN A 1 100 ? 2.097 8.505 3.367 1.00 84.38 100 ASN A C 1
ATOM 790 O O . ASN A 1 100 ? 1.902 8.256 4.560 1.00 84.38 100 ASN A O 1
ATOM 794 N N . ILE A 1 101 ? 1.139 9.069 2.629 1.00 86.38 101 ILE A N 1
ATOM 795 C CA . ILE A 1 101 ? -0.160 9.496 3.153 1.00 86.38 101 ILE A CA 1
ATOM 796 C C . ILE A 1 101 ? -1.175 8.356 2.982 1.00 86.38 101 ILE A C 1
ATOM 798 O O . ILE A 1 101 ? -1.755 8.170 1.916 1.00 86.38 101 ILE A O 1
ATOM 802 N N . SER A 1 102 ? -1.432 7.602 4.055 1.00 87.44 102 SER A N 1
ATOM 803 C CA . SER A 1 102 ? -2.387 6.476 4.061 1.00 87.44 102 SER A CA 1
ATOM 804 C C . SER A 1 102 ? -3.712 6.760 4.775 1.00 87.44 102 SER A C 1
ATOM 806 O O . SER A 1 102 ? -4.661 5.984 4.644 1.00 87.44 102 SER A O 1
ATOM 808 N N . TRP A 1 103 ? -3.823 7.877 5.502 1.00 86.12 103 TRP A N 1
ATOM 809 C CA . TRP A 1 103 ? -5.035 8.219 6.257 1.00 86.12 103 TRP A CA 1
ATOM 810 C C . TRP A 1 103 ? -6.322 8.286 5.405 1.00 86.12 103 TRP A C 1
ATOM 812 O O . TRP A 1 103 ? -7.350 7.825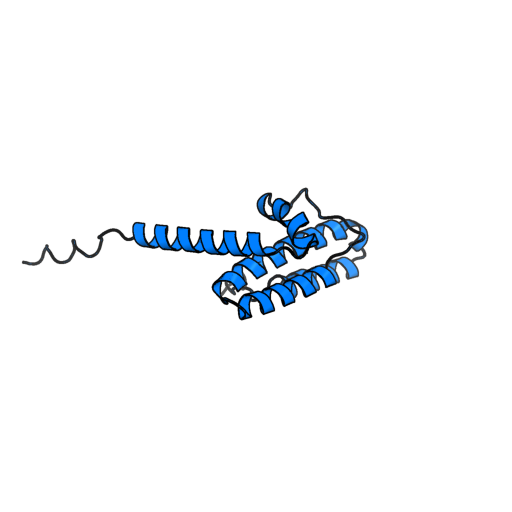 5.908 1.00 86.12 103 TRP A O 1
ATOM 822 N N . PRO A 1 104 ? -6.317 8.749 4.131 1.00 87.50 104 PRO A N 1
ATOM 823 C CA . PRO A 1 104 ? -7.535 8.788 3.322 1.00 87.50 104 PRO A CA 1
ATOM 824 C C . PRO A 1 104 ? -8.045 7.383 2.999 1.00 87.50 104 PRO A C 1
ATOM 826 O O . PRO A 1 104 ? -9.249 7.134 3.022 1.00 87.50 104 PRO A O 1
ATOM 829 N N . ILE A 1 105 ? -7.125 6.441 2.761 1.00 87.31 105 ILE A N 1
ATOM 830 C CA . ILE A 1 105 ? -7.448 5.035 2.498 1.00 87.31 105 ILE A CA 1
ATOM 831 C C . ILE A 1 105 ? -8.097 4.425 3.742 1.00 87.31 105 ILE A C 1
ATOM 833 O O . ILE A 1 105 ? -9.153 3.800 3.643 1.00 87.31 105 ILE A O 1
ATOM 837 N N . ILE A 1 106 ? -7.516 4.664 4.922 1.00 88.19 106 ILE A N 1
ATOM 838 C CA . ILE A 1 106 ? -8.048 4.179 6.204 1.00 88.19 106 ILE A CA 1
ATOM 839 C C . ILE A 1 106 ? -9.453 4.746 6.453 1.00 88.19 106 ILE A C 1
ATOM 841 O O . ILE A 1 106 ? -10.364 4.006 6.827 1.00 88.19 106 ILE A O 1
ATOM 845 N N . LEU A 1 107 ? -9.653 6.046 6.221 1.00 88.88 107 LEU A N 1
ATOM 846 C CA . LEU A 1 107 ? -10.944 6.703 6.427 1.00 88.88 107 LEU A CA 1
ATOM 847 C C . LEU A 1 107 ? -12.031 6.111 5.521 1.00 88.88 107 LEU A C 1
ATOM 849 O O . LEU A 1 107 ? -13.098 5.732 6.003 1.00 88.88 107 LEU A O 1
ATOM 853 N N . ILE A 1 108 ? -11.741 5.985 4.224 1.00 88.69 108 ILE A N 1
ATOM 854 C CA . ILE A 1 108 ? -12.674 5.428 3.237 1.00 88.69 108 ILE A CA 1
ATOM 855 C C . ILE A 1 108 ? -12.994 3.966 3.557 1.00 88.69 108 ILE A C 1
ATOM 857 O O . ILE A 1 108 ? -14.152 3.558 3.476 1.00 88.69 108 ILE A O 1
ATOM 861 N N . SER A 1 109 ? -11.995 3.192 3.982 1.00 86.88 109 SER A N 1
ATOM 862 C CA . SER A 1 109 ? -12.166 1.791 4.383 1.00 86.88 109 SER A CA 1
ATOM 863 C C . SER A 1 109 ? -13.098 1.663 5.594 1.00 86.88 109 SER A C 1
ATOM 865 O O . SER A 1 109 ? -14.022 0.846 5.594 1.00 86.88 109 SER A O 1
ATOM 867 N N . ARG A 1 110 ? -12.934 2.527 6.606 1.00 87.38 110 ARG A N 1
ATOM 868 C CA . ARG A 1 110 ? -13.833 2.585 7.772 1.00 87.38 110 ARG A CA 1
ATOM 869 C C . ARG A 1 110 ? -15.248 3.000 7.391 1.00 87.38 110 ARG A C 1
ATOM 871 O O . ARG A 1 110 ? -16.197 2.344 7.811 1.00 87.38 110 ARG A O 1
ATOM 878 N N . LEU A 1 111 ? -15.391 4.041 6.571 1.00 88.06 111 LEU A N 1
ATOM 879 C CA . LEU A 1 111 ? -16.696 4.527 6.126 1.00 88.06 111 LEU A CA 1
ATOM 880 C C . LEU A 1 111 ? -17.444 3.457 5.323 1.00 88.06 111 LEU A C 1
ATOM 882 O O . LEU A 1 111 ? -18.629 3.224 5.546 1.00 88.06 111 LEU A O 1
ATOM 886 N N . ARG A 1 112 ? -16.743 2.748 4.433 1.00 86.06 112 ARG A N 1
ATOM 887 C CA . ARG A 1 112 ? -17.302 1.626 3.673 1.00 86.06 112 ARG A CA 1
ATOM 888 C C . ARG A 1 112 ? -17.835 0.532 4.594 1.00 86.06 112 ARG A C 1
ATOM 890 O O . ARG A 1 112 ? -18.949 0.063 4.373 1.00 86.06 112 ARG A O 1
ATOM 897 N N . ARG A 1 113 ? -17.066 0.134 5.613 1.00 83.50 113 ARG A N 1
ATOM 898 C CA . ARG A 1 113 ? -17.499 -0.871 6.598 1.00 83.50 113 ARG A CA 1
ATOM 899 C C . ARG A 1 113 ? -18.702 -0.381 7.397 1.00 83.50 113 ARG A C 1
ATOM 901 O O . ARG A 1 113 ? -19.673 -1.112 7.524 1.00 83.50 113 ARG A O 1
ATOM 908 N N . PHE A 1 114 ? -18.687 0.872 7.840 1.00 85.94 114 PHE A N 1
ATOM 909 C CA . PHE A 1 114 ? -19.814 1.477 8.547 1.00 85.94 114 PHE A CA 1
ATOM 910 C C . PHE A 1 114 ? -21.107 1.456 7.713 1.00 85.94 114 PHE A C 1
ATOM 912 O O . PHE A 1 114 ? -22.143 0.988 8.182 1.00 85.94 114 PHE A O 1
ATOM 919 N N . ILE A 1 115 ? -21.040 1.878 6.445 1.00 86.19 115 ILE A N 1
ATOM 920 C CA . ILE A 1 115 ? -22.183 1.840 5.517 1.00 86.19 115 ILE A CA 1
ATOM 921 C C . ILE A 1 115 ? -22.641 0.398 5.266 1.00 86.19 115 ILE A C 1
ATOM 923 O O . ILE A 1 115 ? -23.843 0.142 5.189 1.00 86.19 115 ILE A O 1
ATOM 927 N N . TYR A 1 116 ? -21.704 -0.543 5.126 1.00 83.62 116 TYR A N 1
ATOM 928 C CA . TYR A 1 116 ? -22.018 -1.956 4.929 1.00 83.62 116 TYR A CA 1
ATOM 929 C C . TYR A 1 116 ? -22.777 -2.542 6.125 1.00 83.62 116 TYR A C 1
ATOM 931 O O . TYR A 1 116 ? -23.831 -3.142 5.929 1.00 83.62 116 TYR A O 1
ATOM 939 N N . GLU A 1 117 ? -22.306 -2.298 7.349 1.00 83.06 117 GLU A N 1
ATOM 940 C CA . GLU A 1 117 ? -22.979 -2.744 8.574 1.00 83.06 117 GLU A CA 1
ATOM 941 C C . GLU A 1 117 ? -24.369 -2.108 8.727 1.00 83.06 117 GLU A C 1
ATOM 943 O O . GLU A 1 117 ? -25.333 -2.801 9.052 1.00 83.06 117 GLU A O 1
ATOM 948 N N . HIS A 1 118 ? -24.522 -0.818 8.407 1.00 80.94 118 HIS A N 1
ATOM 949 C CA . HIS A 1 118 ? -25.834 -0.162 8.402 1.00 80.94 118 HIS A CA 1
ATOM 950 C C . HIS A 1 118 ? -26.789 -0.752 7.357 1.00 80.94 118 HIS A C 1
ATOM 952 O O . HIS A 1 118 ? -27.955 -1.006 7.657 1.00 80.94 118 HIS A O 1
ATOM 958 N N . ARG A 1 119 ? -26.310 -1.023 6.137 1.00 77.38 119 ARG A N 1
ATOM 959 C CA . ARG A 1 119 ? -27.119 -1.686 5.102 1.00 77.38 119 ARG A CA 1
ATOM 960 C C . ARG A 1 119 ? -27.479 -3.118 5.484 1.00 77.38 119 ARG A C 1
ATOM 962 O O . ARG A 1 119 ? -28.585 -3.538 5.176 1.00 77.38 119 ARG A O 1
ATOM 969 N N . LYS A 1 120 ? -26.578 -3.854 6.141 1.00 76.31 120 LYS A N 1
ATOM 970 C CA . LYS A 1 120 ? -26.833 -5.213 6.636 1.00 76.31 120 LYS A CA 1
ATOM 971 C C . LYS A 1 120 ? -27.922 -5.211 7.712 1.00 76.31 120 LYS A C 1
ATOM 973 O O . LYS A 1 120 ? -28.845 -6.010 7.619 1.00 76.31 120 LYS A O 1
ATOM 978 N N . LYS A 1 121 ? -27.867 -4.273 8.664 1.00 71.75 121 LYS A N 1
ATOM 979 C CA . LYS A 1 121 ? -28.908 -4.091 9.691 1.00 71.75 121 LYS A CA 1
ATOM 980 C C . LYS A 1 121 ? -30.273 -3.721 9.096 1.00 71.75 121 LYS A C 1
ATOM 982 O O . LYS A 1 121 ? -31.276 -4.264 9.529 1.00 71.75 121 LYS A O 1
ATOM 987 N N . ASN A 1 122 ? -30.305 -2.872 8.066 1.00 64.00 122 ASN A N 1
ATOM 988 C CA . ASN A 1 122 ? -31.547 -2.453 7.396 1.00 64.00 122 ASN A CA 1
ATOM 989 C C . ASN A 1 122 ? -32.077 -3.459 6.350 1.00 64.00 122 ASN A C 1
ATOM 991 O O . ASN A 1 122 ? -33.176 -3.278 5.837 1.00 64.00 122 ASN A O 1
ATOM 995 N N . LYS A 1 123 ? -31.300 -4.495 6.005 1.00 58.28 123 LYS A N 1
ATOM 996 C CA . LYS A 1 123 ? -31.695 -5.603 5.116 1.00 58.28 123 LYS A CA 1
ATOM 997 C C . LYS A 1 123 ? -32.095 -6.876 5.875 1.00 58.28 123 LYS A C 1
ATOM 999 O O . LYS A 1 123 ? -32.225 -7.914 5.240 1.00 58.28 123 LYS A O 1
ATOM 1004 N N . LEU A 1 124 ? -32.280 -6.817 7.194 1.00 52.16 124 LEU A N 1
ATOM 1005 C CA . LEU A 1 124 ? -32.977 -7.857 7.956 1.00 52.16 124 LEU A CA 1
ATOM 1006 C C . LEU A 1 124 ? -34.475 -7.507 7.999 1.00 52.16 124 LEU A C 1
ATOM 1008 O O . LEU A 1 124 ? -34.889 -6.772 8.896 1.00 52.16 124 LEU A O 1
ATOM 1012 N N . PRO A 1 125 ? -35.302 -7.975 7.046 1.00 48.25 125 PRO A N 1
ATOM 1013 C CA . PRO A 1 125 ? -36.735 -8.018 7.266 1.00 48.25 125 PRO A CA 1
ATOM 1014 C C . PRO A 1 125 ? -37.008 -9.099 8.322 1.00 48.25 125 PRO A C 1
ATOM 1016 O O . PRO A 1 125 ? -36.505 -10.214 8.236 1.00 48.25 125 PRO A O 1
ATOM 1019 N N . THR A 1 126 ? -37.710 -8.727 9.385 1.00 52.12 126 THR A N 1
ATOM 1020 C CA . THR A 1 126 ? -39.038 -9.231 9.781 1.00 52.12 126 THR A CA 1
ATOM 1021 C C . THR A 1 126 ? -39.550 -10.559 9.178 1.00 52.12 126 THR A C 1
ATOM 1023 O O . THR A 1 126 ? -40.739 -10.682 8.933 1.00 52.12 126 THR A O 1
ATOM 1026 N N . GLU A 1 127 ? -38.717 -11.567 8.931 1.00 48.12 127 GLU A N 1
ATOM 1027 C CA . GLU A 1 127 ? -39.136 -12.854 8.341 1.00 48.12 127 GLU A CA 1
ATOM 1028 C C . GLU A 1 127 ? -39.204 -13.990 9.377 1.00 48.12 127 GLU A C 1
ATOM 1030 O O . GLU A 1 127 ? -39.465 -15.136 9.040 1.00 48.12 127 GLU A O 1
ATOM 1035 N N . GLN A 1 128 ? -39.008 -13.676 10.664 1.00 44.00 128 GLN A N 1
ATOM 1036 C CA . GLN A 1 128 ? -39.209 -14.630 11.765 1.00 44.00 128 GLN A CA 1
ATOM 1037 C C . GLN A 1 128 ? -40.459 -14.352 12.613 1.00 44.00 128 GLN A C 1
ATOM 1039 O O . GLN A 1 128 ? -40.789 -15.150 13.480 1.00 44.00 128 GLN A O 1
ATOM 1044 N N . ILE A 1 129 ? -41.183 -13.252 12.376 1.00 47.28 129 ILE A N 1
ATOM 1045 C CA . ILE A 1 129 ? -42.343 -12.875 13.213 1.00 47.28 129 ILE A CA 1
ATOM 1046 C C . ILE A 1 129 ? -43.672 -13.402 12.633 1.00 47.28 129 ILE A C 1
ATOM 1048 O O . ILE A 1 129 ? -44.674 -13.459 13.341 1.00 47.28 129 ILE A O 1
ATOM 1052 N N . SER A 1 130 ? -43.698 -13.855 11.376 1.00 44.69 130 SER A N 1
ATOM 1053 C CA . SER A 1 130 ? -44.897 -14.422 10.740 1.00 44.69 130 SER A CA 1
ATOM 1054 C C . SER A 1 130 ? -45.085 -15.930 10.953 1.00 44.69 130 SER A C 1
ATOM 1056 O O . SER A 1 130 ? -46.197 -16.404 10.772 1.00 44.69 130 SER A O 1
ATOM 1058 N N . ILE A 1 131 ? -44.064 -16.684 11.383 1.00 46.31 131 ILE A N 1
ATOM 1059 C CA . ILE A 1 131 ? -44.153 -18.159 11.507 1.00 46.31 131 ILE A CA 1
ATOM 1060 C C . ILE A 1 131 ? -44.678 -18.605 12.893 1.00 46.31 131 ILE A C 1
ATOM 1062 O O . ILE A 1 131 ? -45.064 -19.754 13.075 1.00 46.31 131 ILE A O 1
ATOM 1066 N N . SER A 1 132 ? -44.773 -17.701 13.876 1.00 44.75 132 SER A N 1
ATOM 1067 C CA . SER A 1 132 ? -45.298 -18.018 15.221 1.00 44.75 132 SER A CA 1
ATOM 1068 C C . SER A 1 132 ? -46.752 -17.591 15.460 1.00 44.75 132 SER A C 1
ATOM 1070 O O . SER A 1 132 ? -47.207 -17.669 16.593 1.00 44.75 132 SER A O 1
ATOM 1072 N N . LYS A 1 133 ? -47.481 -17.116 14.440 1.00 49.09 133 LYS A N 1
ATOM 1073 C CA . LYS A 1 133 ? -48.883 -16.665 14.584 1.00 49.09 133 LYS A CA 1
ATOM 1074 C C . LYS A 1 133 ? -49.916 -17.516 13.836 1.00 49.09 133 LYS A C 1
ATOM 1076 O O . LYS A 1 133 ? -51.065 -17.108 13.741 1.00 49.09 133 LYS A O 1
ATOM 1081 N N . GLU A 1 134 ? -49.524 -18.679 13.325 1.00 44.28 134 GLU A N 1
ATOM 1082 C CA . GLU A 1 134 ? -50.407 -19.588 12.574 1.00 44.28 134 GLU A CA 1
ATOM 1083 C C . GLU A 1 134 ? -50.481 -20.981 13.227 1.00 44.28 134 GLU A C 1
ATOM 1085 O O . GLU A 1 134 ? -50.543 -21.988 12.538 1.00 44.28 134 GLU A O 1
ATOM 1090 N N . ASN A 1 135 ? -50.404 -21.049 14.562 1.00 45.62 135 ASN A N 1
ATOM 1091 C CA . ASN A 1 135 ? -50.585 -22.282 15.343 1.00 45.62 135 ASN A CA 1
ATOM 1092 C C . ASN A 1 135 ? -51.220 -22.000 16.723 1.00 45.62 135 ASN A C 1
ATOM 1094 O O . ASN A 1 135 ? -50.837 -22.635 17.701 1.00 45.62 135 ASN A O 1
ATOM 1098 N N . ASP A 1 136 ? -52.162 -21.056 16.795 1.00 41.53 136 ASP A N 1
ATOM 1099 C CA . ASP A 1 136 ? -53.086 -20.891 17.930 1.00 41.53 136 ASP A CA 1
ATOM 1100 C C . ASP A 1 136 ? -54.524 -20.744 17.410 1.00 41.53 136 ASP A C 1
ATOM 1102 O O . ASP A 1 136 ? -54.715 -19.979 16.432 1.00 41.53 136 ASP A O 1
#

Nearest PDB structures (foldseek):
  7dfp-assembly1_A  TM=3.167E-01  e=9.271E+00  Homo sapiens